Protein AF-A0A1Q7ZVT7-F1 (afdb_monomer)

p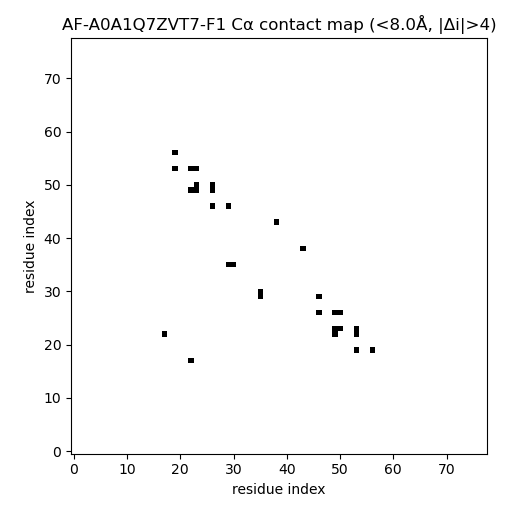LDDT: mean 74.03, std 17.0, range [38.72, 96.75]

Structure (mmCIF, N/CA/C/O backbone):
data_AF-A0A1Q7ZVT7-F1
#
_entry.id   AF-A0A1Q7ZVT7-F1
#
loop_
_atom_site.group_PDB
_atom_site.id
_atom_site.type_symbol
_atom_site.label_atom_id
_atom_site.label_alt_id
_atom_site.label_comp_id
_atom_site.label_asym_id
_atom_site.label_entity_id
_atom_site.label_seq_id
_atom_site.pdbx_PDB_ins_code
_atom_site.Cartn_x
_atom_site.Cartn_y
_atom_site.Cartn_z
_atom_site.occupancy
_atom_site.B_iso_or_equiv
_atom_site.auth_seq_id
_atom_site.auth_comp_id
_atom_site.auth_asym_id
_atom_site.auth_atom_id
_atom_site.pdbx_PDB_model_num
ATOM 1 N N . MET A 1 1 ? 35.086 -16.622 15.901 1.00 47.16 1 MET A N 1
ATOM 2 C CA . MET A 1 1 ? 33.936 -15.687 15.954 1.00 47.16 1 MET A CA 1
ATOM 3 C C . MET A 1 1 ? 34.160 -14.574 14.937 1.00 47.16 1 MET A C 1
ATOM 5 O O . MET A 1 1 ? 35.323 -14.202 14.811 1.00 47.16 1 MET A O 1
ATOM 9 N N . PRO A 1 2 ? 33.128 -14.014 14.272 1.00 49.22 2 PRO A N 1
ATOM 10 C CA . PRO A 1 2 ? 31.694 -14.368 14.279 1.00 49.22 2 PRO A CA 1
ATOM 11 C C . PRO A 1 2 ? 31.223 -14.891 12.891 1.00 49.22 2 PRO A C 1
ATOM 13 O O . PRO A 1 2 ? 31.710 -14.453 11.859 1.00 49.22 2 PRO A O 1
ATOM 16 N N . ALA A 1 3 ? 30.463 -15.987 12.791 1.00 55.88 3 ALA A N 1
ATOM 17 C CA . ALA A 1 3 ? 29.005 -16.073 12.968 1.00 55.88 3 ALA A CA 1
ATOM 18 C C . ALA A 1 3 ? 28.244 -15.054 12.105 1.00 55.88 3 ALA A C 1
ATOM 20 O O . ALA A 1 3 ? 28.048 -13.959 12.613 1.00 55.88 3 ALA A O 1
ATOM 21 N N . ASN A 1 4 ? 27.838 -15.364 10.852 1.00 56.91 4 ASN A N 1
ATOM 22 C CA . ASN A 1 4 ? 26.706 -14.638 10.227 1.00 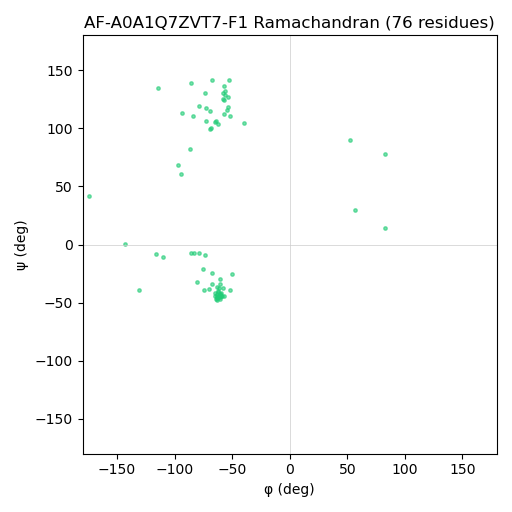56.91 4 ASN A CA 1
ATOM 23 C C . ASN A 1 4 ? 26.177 -15.091 8.840 1.00 56.91 4 ASN A C 1
ATOM 25 O O . ASN A 1 4 ? 25.896 -14.240 7.994 1.00 56.91 4 ASN A O 1
ATOM 29 N N . ILE A 1 5 ? 26.034 -16.381 8.528 1.00 53.28 5 ILE A N 1
ATOM 30 C CA . ILE A 1 5 ? 25.339 -16.742 7.267 1.00 53.28 5 ILE A CA 1
ATOM 31 C C . ILE A 1 5 ? 24.268 -17.806 7.489 1.00 53.28 5 ILE A C 1
ATOM 33 O O . ILE A 1 5 ? 23.172 -17.683 6.953 1.00 53.28 5 ILE A O 1
ATOM 37 N N . GLU A 1 6 ? 24.519 -18.790 8.346 1.00 48.00 6 GLU A N 1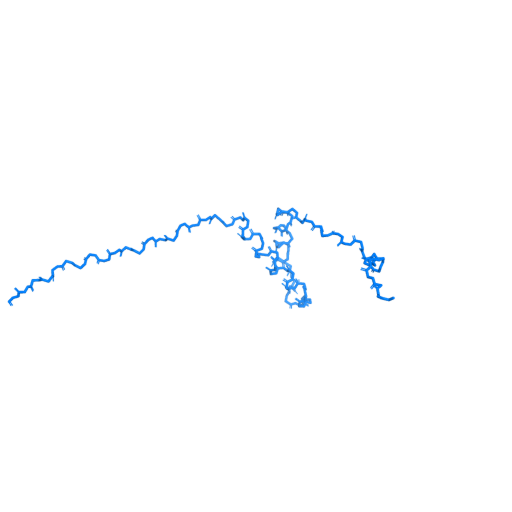
ATOM 38 C CA . GLU A 1 6 ? 23.574 -19.897 8.542 1.00 48.00 6 GLU A CA 1
ATOM 39 C C . GLU A 1 6 ? 22.336 -19.514 9.376 1.00 48.00 6 GLU A C 1
ATOM 41 O O . GLU A 1 6 ? 21.274 -20.099 9.204 1.00 48.00 6 GLU A O 1
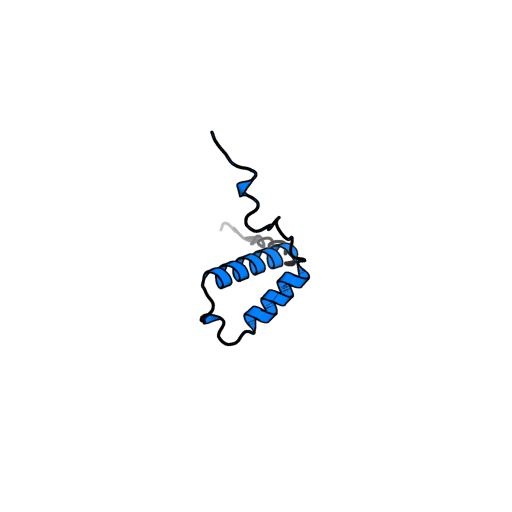ATOM 46 N N . GLU A 1 7 ? 22.404 -18.448 10.179 1.00 47.16 7 GLU A N 1
ATOM 47 C CA . GLU A 1 7 ? 21.256 -17.921 10.943 1.00 47.16 7 GLU A CA 1
ATOM 48 C C . GLU A 1 7 ? 20.287 -17.080 10.088 1.00 47.16 7 GLU A C 1
ATOM 50 O O . GLU A 1 7 ? 19.199 -16.712 10.529 1.00 47.16 7 GLU A O 1
ATOM 55 N N . LYS A 1 8 ? 20.651 -16.786 8.831 1.00 46.16 8 LYS A N 1
ATOM 56 C CA . LYS A 1 8 ? 19.799 -16.035 7.892 1.00 46.16 8 LYS A CA 1
ATOM 57 C C . LYS A 1 8 ? 18.628 -16.869 7.355 1.00 46.16 8 LYS A C 1
ATOM 59 O O . LYS A 1 8 ? 17.711 -16.323 6.743 1.00 46.16 8 LYS A O 1
ATOM 64 N N . ILE A 1 9 ? 18.627 -18.172 7.637 1.00 44.53 9 ILE A N 1
ATOM 65 C CA . ILE A 1 9 ? 17.559 -19.125 7.329 1.00 44.53 9 ILE A CA 1
ATOM 66 C C . ILE A 1 9 ? 16.629 -19.257 8.547 1.00 44.53 9 ILE A C 1
ATOM 68 O O . ILE A 1 9 ? 16.506 -20.327 9.126 1.00 44.53 9 ILE A O 1
ATOM 72 N N . VAL A 1 10 ? 15.980 -18.178 8.991 1.00 46.28 10 VAL A N 1
ATOM 73 C CA . VAL A 1 10 ? 14.891 -18.310 9.987 1.00 46.28 10 VAL A CA 1
ATOM 74 C C . VAL A 1 10 ? 13.514 -18.004 9.391 1.00 46.28 10 VAL A C 1
ATOM 76 O O . VAL A 1 10 ? 12.515 -18.387 9.984 1.00 46.28 10 VAL A O 1
ATOM 79 N N . LEU A 1 11 ? 13.410 -17.451 8.171 1.00 45.03 11 LEU A N 1
ATOM 80 C CA . LEU A 1 11 ? 12.106 -17.283 7.495 1.00 45.03 11 LEU A CA 1
ATOM 81 C C . LEU A 1 11 ? 12.089 -17.487 5.966 1.00 45.03 11 LEU A C 1
ATOM 83 O O . LEU A 1 11 ? 11.022 -17.358 5.379 1.00 45.03 11 LEU A O 1
ATOM 87 N N . GLY A 1 12 ? 13.208 -17.812 5.302 1.00 38.72 12 GLY A N 1
ATOM 88 C CA . GLY A 1 12 ? 13.196 -18.164 3.868 1.00 38.72 12 GLY A CA 1
ATOM 89 C C . GLY A 1 12 ? 12.590 -17.098 2.940 1.00 38.72 12 GLY A C 1
ATOM 90 O O . GLY A 1 12 ? 12.010 -17.433 1.913 1.00 38.72 12 GLY A O 1
ATOM 91 N N . LEU A 1 13 ? 12.680 -15.818 3.305 1.00 46.56 13 LEU A N 1
ATOM 92 C CA . LEU A 1 13 ? 12.200 -14.705 2.489 1.00 46.56 13 LEU A CA 1
ATOM 93 C C . LEU A 1 13 ? 13.371 -14.109 1.706 1.00 46.56 13 LEU A C 1
ATOM 95 O O . LEU A 1 13 ? 13.788 -12.977 1.951 1.00 46.56 13 LEU A O 1
ATOM 99 N N . ASP A 1 14 ? 13.900 -14.874 0.752 1.00 49.16 14 ASP A N 1
ATOM 100 C CA . ASP A 1 14 ? 14.558 -14.247 -0.390 1.00 49.16 14 ASP A CA 1
ATOM 101 C C . ASP A 1 14 ? 13.520 -13.324 -1.040 1.00 49.16 14 ASP A C 1
ATOM 103 O O . ASP A 1 14 ? 12.394 -13.740 -1.307 1.00 49.16 14 ASP A O 1
ATOM 107 N N . TYR A 1 15 ? 13.859 -12.041 -1.181 1.00 52.19 15 TYR A N 1
ATOM 108 C CA . TYR A 1 15 ? 12.965 -10.967 -1.617 1.00 52.19 15 TYR A CA 1
ATOM 109 C C . TYR A 1 15 ? 12.014 -11.413 -2.740 1.00 52.19 15 TYR A C 1
ATOM 111 O O . TYR A 1 15 ? 12.411 -11.518 -3.900 1.00 52.19 15 TYR A O 1
ATOM 119 N N . ILE A 1 16 ? 10.738 -11.641 -2.413 1.00 57.50 16 ILE A N 1
ATOM 120 C CA . ILE A 1 16 ? 9.728 -11.949 -3.425 1.00 57.50 16 ILE A CA 1
ATOM 121 C C . ILE A 1 16 ? 9.448 -10.653 -4.184 1.00 57.50 16 ILE A C 1
ATOM 123 O O . ILE A 1 16 ? 8.812 -9.728 -3.673 1.00 57.50 16 ILE A O 1
ATOM 127 N N . GLY A 1 17 ? 9.947 -10.568 -5.416 1.00 61.12 17 GLY A N 1
ATOM 128 C CA . GLY A 1 17 ? 9.581 -9.501 -6.336 1.00 61.12 17 GLY A CA 1
ATOM 129 C C . GLY A 1 17 ? 8.094 -9.599 -6.663 1.00 61.12 17 GLY A C 1
ATOM 130 O O . GLY A 1 17 ? 7.680 -10.488 -7.400 1.00 61.12 17 GLY A O 1
ATOM 131 N N . LEU A 1 18 ? 7.279 -8.697 -6.119 1.00 69.94 18 LEU A N 1
ATOM 132 C CA . LEU A 1 18 ? 5.854 -8.661 -6.438 1.00 69.94 18 LEU A CA 1
ATOM 133 C C . LEU A 1 18 ? 5.643 -8.105 -7.850 1.00 69.94 18 LEU A C 1
ATOM 135 O O . LEU A 1 18 ? 6.154 -7.032 -8.199 1.00 69.94 18 LEU A O 1
ATOM 139 N N . ALA A 1 19 ? 4.854 -8.824 -8.652 1.00 80.19 19 ALA A N 1
ATOM 140 C CA . ALA A 1 19 ? 4.417 -8.350 -9.957 1.00 80.19 19 ALA A CA 1
ATOM 141 C C . ALA A 1 19 ? 3.670 -7.011 -9.785 1.00 80.19 19 ALA A C 1
ATOM 143 O O . ALA A 1 19 ? 2.769 -6.927 -8.949 1.00 80.19 19 ALA A O 1
ATOM 144 N N . PRO A 1 20 ? 3.990 -5.9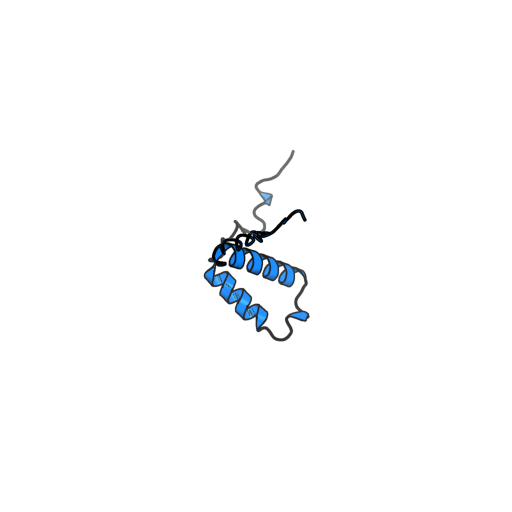53 -10.552 1.00 77.06 20 PRO A N 1
ATOM 145 C CA . PRO A 1 20 ? 3.402 -4.636 -10.310 1.00 77.06 20 PRO A CA 1
ATOM 146 C C . PRO A 1 20 ? 1.866 -4.600 -10.440 1.00 77.06 20 PRO A C 1
ATOM 148 O O . PRO A 1 20 ? 1.221 -3.824 -9.739 1.00 77.06 20 PRO A O 1
ATOM 151 N N . GLY A 1 21 ? 1.282 -5.462 -11.284 1.00 82.06 21 GLY A N 1
ATOM 152 C CA . GLY A 1 21 ? -0.172 -5.644 -11.385 1.00 82.06 21 GLY A CA 1
ATOM 153 C C . GLY A 1 21 ? -0.789 -6.207 -10.103 1.00 82.06 21 GLY A C 1
ATOM 154 O O . GLY A 1 21 ? -1.749 -5.644 -9.593 1.00 82.06 21 GLY A O 1
ATOM 155 N N . PHE A 1 22 ? -0.160 -7.224 -9.510 1.00 85.50 22 PHE A N 1
ATOM 156 C CA . PHE A 1 22 ? -0.584 -7.784 -8.225 1.00 85.50 22 PHE A CA 1
ATOM 157 C C . PHE A 1 22 ? -0.539 -6.737 -7.102 1.00 85.50 22 PHE A C 1
ATOM 159 O O . PHE A 1 22 ? -1.472 -6.620 -6.315 1.00 85.50 22 PHE A O 1
ATOM 166 N N . VAL A 1 23 ? 0.515 -5.913 -7.053 1.00 86.81 23 VAL A N 1
ATOM 167 C CA . VAL A 1 23 ? 0.619 -4.834 -6.051 1.00 86.81 23 VAL A CA 1
ATOM 168 C C . VAL A 1 23 ? -0.523 -3.824 -6.196 1.00 86.81 23 VAL A C 1
ATOM 170 O O . VAL A 1 23 ? -1.036 -3.332 -5.193 1.00 86.81 23 VAL A O 1
ATOM 173 N N . ARG A 1 24 ? -0.940 -3.520 -7.430 1.00 86.75 24 ARG A N 1
ATOM 174 C CA . ARG A 1 24 ? -2.082 -2.637 -7.687 1.00 86.75 24 ARG A CA 1
ATOM 175 C C . ARG A 1 24 ? -3.384 -3.231 -7.151 1.00 86.75 24 ARG A C 1
ATOM 177 O O . ARG A 1 24 ? -4.095 -2.533 -6.442 1.00 86.75 24 ARG A O 1
ATOM 184 N N . GLU A 1 25 ? -3.651 -4.505 -7.423 1.00 90.50 25 GLU A N 1
ATOM 185 C CA . GLU A 1 25 ? -4.850 -5.192 -6.921 1.00 90.50 25 GLU A CA 1
ATOM 186 C C . GLU A 1 25 ? -4.901 -5.207 -5.387 1.00 90.50 25 GLU A C 1
ATOM 188 O O . GLU A 1 25 ? -5.940 -4.918 -4.797 1.00 90.50 25 GLU A O 1
ATOM 193 N N . VAL A 1 26 ? -3.764 -5.457 -4.726 1.00 91.94 26 VAL A N 1
ATOM 194 C CA . VAL A 1 26 ? -3.666 -5.399 -3.257 1.00 91.94 26 VAL A CA 1
ATOM 195 C C . VAL A 1 26 ? -3.997 -4.001 -2.725 1.00 91.94 26 VAL A C 1
ATOM 197 O O . VAL A 1 26 ? -4.710 -3.880 -1.730 1.00 91.94 26 VAL A O 1
ATOM 200 N N . LEU A 1 27 ? -3.504 -2.944 -3.379 1.00 92.44 27 LEU A N 1
ATOM 201 C CA . LEU A 1 27 ? -3.823 -1.565 -3.000 1.00 92.44 27 LEU A CA 1
ATOM 202 C C . LEU A 1 27 ? -5.305 -1.241 -3.199 1.00 92.44 27 LEU A C 1
ATOM 204 O O . LEU A 1 27 ? -5.895 -0.606 -2.330 1.00 92.44 27 LEU A O 1
ATOM 208 N N . ASP A 1 28 ? -5.901 -1.687 -4.305 1.00 93.81 28 ASP A N 1
ATOM 209 C CA . ASP A 1 28 ? -7.318 -1.458 -4.597 1.00 93.81 28 ASP A CA 1
ATOM 210 C C . ASP A 1 28 ? -8.209 -2.136 -3.538 1.00 93.81 28 ASP A C 1
ATOM 212 O O . ASP A 1 28 ? -9.139 -1.516 -3.015 1.00 93.81 28 ASP A O 1
ATOM 216 N N . VAL A 1 29 ? -7.869 -3.369 -3.138 1.00 95.12 29 VAL A N 1
ATOM 217 C CA . VAL A 1 29 ? -8.538 -4.076 -2.031 1.00 95.12 29 VAL A CA 1
ATOM 218 C C . VAL A 1 29 ? -8.346 -3.338 -0.706 1.00 95.12 29 VAL A C 1
ATOM 220 O O . VAL A 1 29 ? -9.310 -3.142 0.032 1.00 95.12 29 VAL A O 1
ATOM 223 N N . TYR A 1 30 ? -7.121 -2.905 -0.399 1.00 94.25 30 TYR A N 1
ATOM 224 C CA . TYR A 1 30 ? -6.826 -2.191 0.843 1.00 94.25 30 TYR A CA 1
ATOM 225 C C . TYR A 1 30 ? -7.588 -0.861 0.954 1.00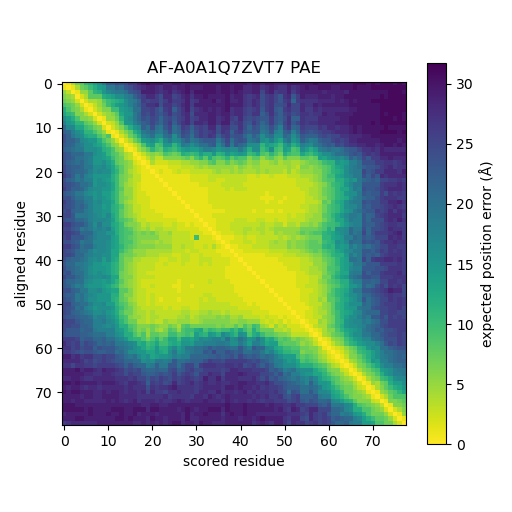 94.25 30 TYR A C 1
ATOM 227 O O . TYR A 1 30 ? -8.085 -0.520 2.027 1.00 94.25 30 TYR A O 1
ATOM 235 N N . GLU A 1 31 ? -7.715 -0.108 -0.141 1.00 92.62 31 GLU A N 1
ATOM 236 C CA . GLU A 1 31 ? -8.433 1.171 -0.145 1.00 92.62 31 GLU A CA 1
ATOM 237 C C . GLU A 1 31 ? -9.942 1.006 0.072 1.00 92.62 31 GLU A C 1
ATOM 239 O O . GLU A 1 31 ? -10.552 1.861 0.725 1.00 92.62 31 GLU A O 1
ATOM 244 N N . ALA A 1 32 ? -10.518 -0.089 -0.435 1.00 95.69 32 ALA A N 1
ATOM 245 C CA . ALA A 1 32 ? -11.927 -0.441 -0.271 1.00 95.69 32 ALA A CA 1
ATOM 246 C C . ALA A 1 32 ? -12.238 -1.148 1.063 1.00 95.69 32 ALA A C 1
ATOM 248 O O . ALA A 1 32 ? -13.408 -1.373 1.375 1.00 95.69 32 ALA A O 1
ATOM 249 N N . TRP A 1 33 ? -11.221 -1.509 1.851 1.00 95.06 33 TRP A N 1
ATOM 250 C CA . TRP A 1 33 ? -11.415 -2.252 3.092 1.00 95.06 33 TRP A CA 1
ATOM 251 C C . TRP A 1 33 ? -12.093 -1.380 4.161 1.00 95.06 33 TRP A C 1
ATOM 253 O O . TRP A 1 33 ? -11.531 -0.410 4.677 1.00 95.06 33 TRP A O 1
ATOM 263 N N . GLU A 1 34 ? -13.310 -1.769 4.544 1.00 94.94 34 GLU A N 1
ATOM 264 C CA . GLU A 1 34 ? -14.015 -1.205 5.692 1.00 94.94 34 GLU A CA 1
ATOM 265 C C . GLU A 1 34 ? -13.209 -1.364 6.992 1.00 94.94 34 GLU A C 1
ATOM 267 O O . GLU A 1 34 ? -12.786 -2.453 7.375 1.00 94.94 34 GLU A O 1
ATOM 272 N N . GLY A 1 35 ? -12.978 -0.251 7.688 1.00 91.44 35 GLY A N 1
ATOM 273 C CA . GLY A 1 35 ? -12.166 -0.253 8.902 1.00 91.44 35 GLY A CA 1
ATOM 274 C C . GLY A 1 35 ? -10.657 -0.180 8.658 1.00 91.44 35 GLY A C 1
ATOM 275 O O . GLY A 1 35 ? -9.907 -0.369 9.618 1.00 91.44 35 GLY A O 1
ATOM 276 N N . LYS A 1 36 ? -10.186 0.169 7.444 1.00 91.56 36 LYS A N 1
ATOM 277 C CA . LYS A 1 36 ? -8.745 0.355 7.146 1.00 91.56 36 LYS A CA 1
ATOM 278 C C . LYS A 1 36 ? -8.002 1.264 8.135 1.00 91.56 36 LYS A C 1
ATOM 280 O O . LYS A 1 36 ? -6.798 1.134 8.351 1.00 91.56 36 LYS A O 1
ATOM 285 N N . GLU A 1 37 ? -8.721 2.173 8.789 1.00 90.38 37 GLU A N 1
ATOM 286 C CA . GLU A 1 37 ? -8.151 3.066 9.797 1.00 90.38 37 GLU A CA 1
ATOM 287 C C . GLU A 1 37 ? -7.700 2.351 11.073 1.00 90.38 37 GLU A C 1
ATOM 289 O O . GLU A 1 37 ? -6.782 2.825 11.744 1.00 90.38 37 GLU A O 1
ATOM 294 N N . SER A 1 38 ? -8.276 1.188 11.373 1.00 94.88 38 SER A N 1
ATOM 295 C CA . SER A 1 38 ? -7.915 0.356 12.528 1.00 94.88 38 SER A CA 1
ATOM 296 C C . SER A 1 38 ? -6.742 -0.592 12.264 1.00 94.88 38 SER A C 1
ATOM 298 O O . SER A 1 38 ? -6.244 -1.240 13.184 1.00 94.88 38 SER A O 1
ATOM 300 N N . VAL A 1 39 ? -6.274 -0.672 11.017 1.00 93.31 39 VAL A N 1
ATOM 301 C CA . VAL A 1 39 ? -5.215 -1.599 10.617 1.00 93.31 39 VAL A CA 1
ATOM 302 C C . VAL A 1 39 ? -3.888 -1.198 11.287 1.00 93.31 39 VAL A C 1
ATOM 304 O O . VAL A 1 39 ? -3.594 -0.001 11.392 1.00 93.31 39 VAL A O 1
ATOM 307 N N . PRO A 1 40 ? -3.048 -2.158 11.728 1.00 96.75 40 PRO A N 1
ATOM 308 C CA . PRO A 1 40 ? -1.767 -1.852 12.356 1.00 96.75 40 PRO A CA 1
ATOM 309 C C . PRO A 1 40 ? -0.891 -0.924 11.510 1.00 96.75 40 PRO A C 1
ATOM 311 O O . PRO A 1 40 ? -0.788 -1.081 10.293 1.00 96.75 40 PRO A O 1
ATOM 314 N N . MET A 1 41 ? -0.184 -0.001 12.170 1.00 94.94 41 MET A N 1
ATOM 315 C CA . MET A 1 41 ? 0.648 1.011 11.503 1.00 94.94 41 MET A CA 1
ATOM 316 C C . MET A 1 41 ? 1.631 0.405 10.490 1.00 94.94 41 MET A C 1
ATOM 318 O O . MET A 1 41 ? 1.788 0.927 9.392 1.00 94.94 41 MET A O 1
ATOM 322 N N . LYS A 1 42 ? 2.231 -0.746 10.813 1.00 91.69 42 LYS A N 1
ATOM 323 C CA . LYS A 1 42 ? 3.172 -1.450 9.926 1.00 91.69 42 LYS A CA 1
ATOM 324 C C . LYS A 1 42 ? 2.554 -1.869 8.589 1.00 91.69 42 LYS A C 1
ATOM 326 O O . LYS A 1 42 ? 3.229 -1.840 7.566 1.00 91.69 42 LYS A O 1
ATOM 331 N N . VAL A 1 43 ? 1.271 -2.219 8.577 1.00 92.12 43 VAL A N 1
ATOM 332 C CA . VAL A 1 43 ? 0.556 -2.545 7.338 1.00 92.12 43 VAL A CA 1
ATOM 333 C C . VAL A 1 43 ? 0.257 -1.268 6.555 1.00 92.12 43 VAL A C 1
ATOM 335 O O . VAL A 1 43 ? 0.443 -1.252 5.342 1.00 92.12 43 VAL A O 1
ATOM 338 N N . LYS A 1 44 ? -0.111 -0.170 7.231 1.00 93.00 44 LYS A N 1
ATOM 339 C CA . LYS A 1 44 ? -0.287 1.141 6.578 1.00 93.00 44 LYS A CA 1
ATOM 340 C C . LYS A 1 44 ? 1.002 1.600 5.883 1.00 93.00 44 LYS A C 1
ATOM 342 O O . LYS A 1 44 ? 0.965 2.037 4.735 1.00 93.00 44 LYS A O 1
ATOM 347 N N . GLU A 1 45 ? 2.144 1.448 6.555 1.00 92.12 45 GLU A N 1
ATOM 348 C CA . GLU A 1 45 ? 3.475 1.730 5.997 1.00 92.12 45 GLU A CA 1
ATOM 349 C C . GLU A 1 45 ? 3.772 0.864 4.763 1.00 92.12 45 GLU A C 1
ATOM 351 O O . GLU A 1 45 ? 4.232 1.380 3.743 1.00 92.12 45 GLU A O 1
ATOM 356 N N . LEU A 1 46 ? 3.460 -0.435 4.819 1.00 91.25 46 LEU A N 1
ATOM 357 C CA . LEU A 1 46 ? 3.633 -1.340 3.680 1.00 91.25 46 LEU A CA 1
ATOM 358 C C . LEU A 1 46 ? 2.796 -0.901 2.468 1.00 91.25 46 LEU A C 1
ATOM 360 O O . LEU A 1 46 ? 3.312 -0.839 1.352 1.00 91.25 46 LEU A O 1
ATOM 364 N N . MET A 1 47 ? 1.529 -0.539 2.684 1.00 92.94 47 MET A N 1
ATOM 365 C CA . MET A 1 47 ? 0.649 -0.049 1.615 1.00 92.94 47 MET A CA 1
ATOM 366 C C . MET A 1 47 ? 1.160 1.266 1.014 1.00 92.94 47 MET A C 1
ATOM 368 O O . MET A 1 47 ? 1.100 1.467 -0.200 1.00 92.94 47 MET A O 1
ATOM 372 N N . LEU A 1 48 ? 1.742 2.151 1.827 1.00 90.69 48 LEU A N 1
ATOM 373 C CA . LEU A 1 48 ? 2.376 3.369 1.324 1.00 90.69 48 LEU A CA 1
ATOM 374 C C . LEU A 1 48 ? 3.569 3.056 0.406 1.00 90.69 48 LEU A C 1
ATOM 376 O O . LEU A 1 48 ? 3.682 3.647 -0.671 1.00 90.69 48 LEU A O 1
ATOM 380 N N . ILE A 1 49 ? 4.430 2.113 0.798 1.00 89.00 49 ILE A N 1
ATOM 381 C CA . ILE A 1 49 ? 5.573 1.675 -0.019 1.00 89.00 49 ILE A CA 1
ATOM 382 C C . ILE A 1 49 ? 5.081 1.108 -1.354 1.00 89.00 49 ILE A C 1
ATOM 384 O O . ILE A 1 49 ? 5.558 1.510 -2.416 1.00 89.00 49 ILE A O 1
ATOM 388 N N . PHE A 1 50 ? 4.071 0.238 -1.315 1.00 89.56 50 PHE A N 1
ATOM 389 C CA . PHE A 1 50 ? 3.452 -0.323 -2.516 1.00 89.56 50 PHE A CA 1
ATOM 390 C C . PHE A 1 50 ? 2.912 0.766 -3.444 1.00 89.56 50 PHE A C 1
ATOM 392 O O . PHE A 1 50 ? 3.174 0.741 -4.649 1.00 89.56 50 PHE A O 1
ATOM 399 N N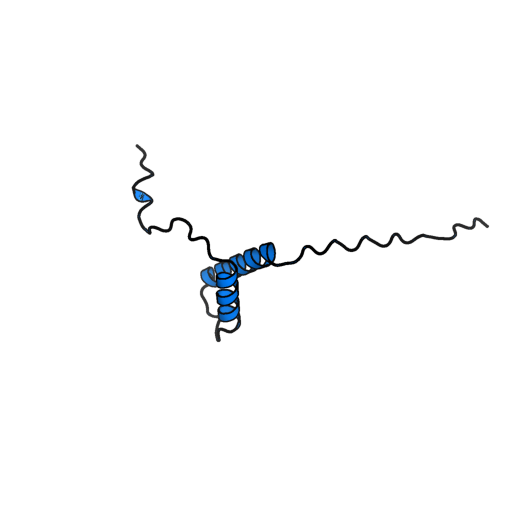 . ARG A 1 51 ? 2.236 1.778 -2.891 1.00 86.75 51 ARG A N 1
ATOM 400 C CA . ARG A 1 51 ? 1.713 2.911 -3.664 1.00 86.75 51 ARG A CA 1
ATOM 401 C C . ARG A 1 51 ? 2.819 3.713 -4.346 1.00 86.75 51 ARG A C 1
ATOM 403 O O . ARG A 1 51 ? 2.644 4.123 -5.495 1.00 86.75 51 ARG A O 1
ATOM 410 N N . ILE A 1 52 ? 3.943 3.940 -3.665 1.00 84.44 52 ILE A N 1
ATOM 411 C CA . ILE A 1 52 ? 5.110 4.629 -4.236 1.00 84.44 52 ILE A CA 1
ATOM 412 C C . ILE A 1 52 ? 5.685 3.817 -5.397 1.00 84.44 52 ILE A C 1
ATOM 414 O O . ILE A 1 52 ? 5.913 4.376 -6.471 1.00 84.44 52 ILE A O 1
ATOM 418 N N . GLU A 1 53 ? 5.878 2.512 -5.216 1.00 81.94 53 GLU A N 1
ATOM 419 C CA . GLU A 1 53 ? 6.499 1.669 -6.240 1.00 81.94 53 GLU A CA 1
ATOM 420 C C . GLU A 1 53 ? 5.609 1.457 -7.469 1.00 81.94 53 GLU A C 1
ATOM 422 O O . GLU A 1 53 ? 6.090 1.523 -8.604 1.00 81.94 53 GLU A O 1
ATOM 427 N N . VAL A 1 54 ? 4.294 1.306 -7.280 1.00 80.25 54 VAL A N 1
ATOM 428 C CA . VAL A 1 54 ? 3.333 1.281 -8.396 1.00 80.25 54 VAL A CA 1
ATOM 429 C C . VAL A 1 54 ? 3.334 2.623 -9.130 1.00 80.25 54 VAL A C 1
ATOM 431 O O . VAL A 1 54 ? 3.419 2.646 -10.358 1.00 80.25 54 VAL A O 1
ATOM 434 N N . ARG A 1 55 ? 3.317 3.757 -8.413 1.00 79.94 55 ARG A N 1
ATOM 435 C CA . ARG A 1 55 ? 3.372 5.086 -9.048 1.00 79.94 55 ARG A CA 1
ATOM 436 C C . ARG A 1 55 ? 4.657 5.301 -9.835 1.00 79.94 55 ARG A C 1
ATOM 438 O O . ARG A 1 55 ? 4.567 5.771 -10.963 1.00 79.94 55 ARG A O 1
ATOM 445 N N . LYS A 1 56 ? 5.826 4.952 -9.297 1.00 75.75 56 LYS A N 1
ATOM 446 C CA . LYS A 1 56 ? 7.099 5.084 -10.028 1.00 75.75 56 LYS A CA 1
ATOM 447 C C . LYS A 1 56 ? 7.098 4.295 -11.339 1.00 75.75 56 LYS A C 1
ATOM 449 O O . LYS A 1 56 ? 7.652 4.767 -12.323 1.00 75.75 56 LYS A O 1
ATOM 454 N N . ARG A 1 57 ? 6.480 3.109 -11.352 1.00 70.50 57 ARG A N 1
ATOM 455 C CA . ARG A 1 57 ? 6.441 2.229 -12.530 1.00 70.50 57 ARG A CA 1
ATOM 456 C C . ARG A 1 57 ? 5.382 2.618 -13.561 1.00 70.50 57 ARG A C 1
ATOM 458 O O . ARG A 1 57 ? 5.610 2.400 -14.744 1.00 70.50 57 ARG A O 1
ATOM 465 N N . TYR A 1 58 ? 4.245 3.166 -13.127 1.00 65.19 58 TYR A N 1
ATOM 466 C CA . TYR A 1 58 ? 3.085 3.393 -13.999 1.00 65.19 58 TYR A CA 1
ATOM 467 C C . TYR A 1 58 ? 2.685 4.855 -14.198 1.00 65.19 58 TYR A C 1
ATOM 469 O O . TYR A 1 58 ? 1.818 5.118 -15.027 1.00 65.19 58 TYR A O 1
ATOM 477 N N . THR A 1 59 ? 3.270 5.812 -13.472 1.00 66.81 59 THR A N 1
ATOM 478 C CA . THR A 1 59 ? 3.011 7.232 -13.752 1.00 66.81 59 THR A CA 1
ATOM 479 C C . THR A 1 59 ? 3.731 7.584 -15.049 1.00 66.81 59 THR A C 1
ATOM 481 O O . THR A 1 59 ? 4.961 7.490 -15.087 1.00 66.81 59 THR A O 1
ATOM 484 N N . PRO A 1 60 ? 3.010 7.977 -16.115 1.00 61.97 60 PRO A N 1
ATOM 485 C CA . PRO A 1 60 ? 3.653 8.443 -17.330 1.00 61.97 60 PRO A CA 1
ATOM 486 C C . PRO A 1 60 ? 4.556 9.618 -16.971 1.00 61.97 60 PRO A C 1
ATOM 488 O O . PRO A 1 60 ? 4.150 10.495 -16.205 1.00 61.97 60 PRO A O 1
ATOM 491 N N . TYR A 1 61 ? 5.772 9.650 -17.512 1.00 65.56 61 TYR A N 1
ATOM 492 C CA . TYR A 1 61 ? 6.584 10.855 -17.432 1.00 65.56 61 TYR A CA 1
ATOM 493 C C . TYR A 1 61 ? 5.787 12.004 -18.058 1.00 65.56 61 TYR A C 1
ATOM 495 O O . TYR A 1 61 ? 5.520 11.996 -19.259 1.00 65.56 61 TYR A O 1
ATOM 503 N N . VAL A 1 62 ? 5.381 12.971 -17.235 1.00 64.81 62 VAL A N 1
ATOM 504 C CA . VAL A 1 62 ? 4.808 14.228 -17.706 1.00 64.81 62 VAL A CA 1
ATOM 505 C C . VAL A 1 62 ? 5.972 15.210 -17.784 1.00 64.81 62 VAL A C 1
ATOM 507 O O . VAL A 1 62 ? 6.544 15.538 -16.739 1.00 64.81 62 VAL A O 1
ATOM 510 N N . PRO A 1 63 ? 6.374 15.658 -18.986 1.00 68.25 63 PRO A N 1
ATOM 511 C CA . PRO A 1 63 ? 7.372 16.704 -19.103 1.00 68.25 63 PRO A CA 1
ATOM 512 C C . PRO A 1 63 ? 6.883 17.922 -18.313 1.00 68.25 63 PRO A C 1
ATOM 514 O O . PRO A 1 63 ? 5.721 18.305 -18.478 1.00 68.25 63 PRO A O 1
ATOM 517 N N . PRO A 1 64 ? 7.720 18.536 -17.461 1.00 70.25 64 PRO A N 1
ATOM 518 C CA . PRO A 1 64 ? 7.331 19.769 -16.797 1.00 70.25 64 PRO A CA 1
ATOM 519 C C . PRO A 1 64 ? 6.946 20.792 -17.870 1.00 70.25 64 PRO A C 1
ATOM 521 O O . PRO A 1 64 ? 7.697 20.994 -18.831 1.00 70.25 64 PRO A O 1
ATOM 524 N N . GLU A 1 65 ? 5.769 21.413 -17.734 1.00 72.94 65 GLU A N 1
ATOM 525 C CA . GLU A 1 65 ? 5.374 22.508 -18.617 1.00 72.94 65 GLU A CA 1
ATOM 526 C C . GLU A 1 65 ? 6.481 23.562 -18.565 1.00 72.94 65 GLU A C 1
ATOM 528 O O . GLU A 1 65 ? 6.773 24.125 -17.507 1.00 72.94 65 GLU A O 1
ATOM 533 N N . LYS A 1 66 ? 7.156 23.790 -19.700 1.00 74.75 66 LYS A N 1
ATOM 534 C CA . LYS A 1 66 ? 8.185 24.827 -19.789 1.00 74.75 66 LYS A CA 1
ATOM 535 C C . LYS A 1 66 ? 7.547 26.136 -19.317 1.00 74.75 66 LYS A C 1
ATOM 537 O O . LYS A 1 66 ? 6.498 26.496 -19.863 1.00 74.75 66 LYS A O 1
ATOM 542 N N . PRO A 1 67 ? 8.146 26.855 -18.349 1.00 71.50 67 PRO A N 1
ATOM 543 C CA . PRO A 1 67 ? 7.639 28.156 -17.954 1.00 71.50 67 PRO A CA 1
ATOM 544 C C . PRO A 1 67 ? 7.526 29.003 -19.219 1.00 71.50 67 PRO A C 1
ATOM 546 O O . PRO A 1 67 ? 8.519 29.206 -19.919 1.00 71.50 67 PRO A O 1
ATOM 549 N N . LYS A 1 68 ? 6.311 29.441 -19.565 1.00 68.00 68 LYS A N 1
ATOM 550 C CA . LYS A 1 68 ? 6.118 30.363 -20.685 1.00 68.00 68 LYS A CA 1
ATOM 551 C C . LYS A 1 68 ? 6.873 31.636 -20.320 1.00 68.00 68 LYS A C 1
ATOM 553 O O . LYS A 1 68 ? 6.416 32.386 -19.458 1.00 68.00 68 LYS A O 1
ATOM 558 N N . THR A 1 69 ? 8.039 31.852 -20.926 1.00 69.88 69 THR A N 1
ATOM 559 C CA . THR A 1 69 ? 8.801 33.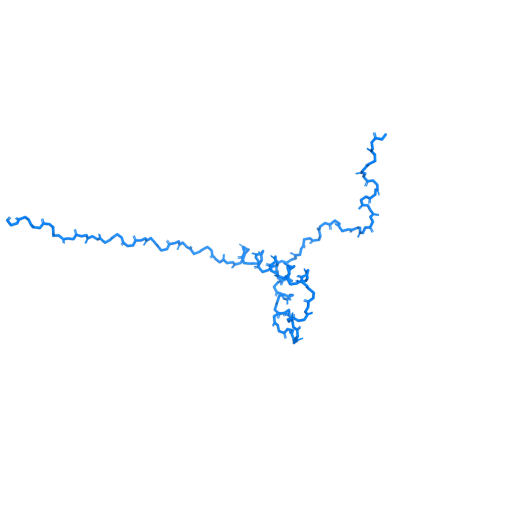093 -20.784 1.00 69.88 69 THR A CA 1
ATOM 560 C C . THR A 1 69 ? 7.857 34.246 -21.096 1.00 69.88 69 THR A C 1
ATOM 562 O O . THR A 1 69 ? 7.407 34.388 -22.234 1.00 69.88 69 THR A O 1
ATOM 565 N N . LYS A 1 70 ? 7.499 35.045 -20.084 1.00 66.69 70 LYS A N 1
ATOM 566 C CA . LYS A 1 70 ? 6.750 36.282 -20.303 1.00 66.69 70 LYS A CA 1
ATOM 567 C C . LYS A 1 70 ? 7.669 37.200 -21.101 1.00 66.69 70 LYS A C 1
ATOM 569 O O . LYS A 1 70 ? 8.641 37.717 -20.561 1.00 66.69 70 LYS A O 1
ATOM 574 N N . ILE A 1 71 ? 7.394 37.356 -22.392 1.00 67.62 71 ILE A N 1
ATOM 575 C CA . ILE A 1 71 ? 8.047 38.376 -23.209 1.00 67.62 71 ILE A CA 1
ATOM 576 C C . ILE A 1 71 ? 7.518 39.712 -22.686 1.00 67.62 71 ILE A C 1
ATOM 578 O O . ILE A 1 71 ? 6.386 40.087 -22.984 1.00 67.62 71 ILE A O 1
ATOM 582 N N . LEU A 1 72 ? 8.304 40.392 -21.852 1.00 68.56 72 LEU A N 1
ATOM 583 C CA . LEU A 1 72 ? 8.038 41.777 -21.482 1.00 68.56 72 LEU A CA 1
ATOM 584 C C . LEU A 1 72 ? 8.294 42.616 -22.736 1.00 68.56 72 LEU A C 1
ATOM 586 O O . LEU A 1 72 ? 9.442 42.847 -23.112 1.00 68.56 72 LEU A O 1
ATOM 590 N N . ARG A 1 73 ? 7.222 42.980 -23.442 1.00 66.44 73 ARG A N 1
ATOM 591 C CA . ARG A 1 73 ? 7.289 43.991 -24.495 1.00 66.44 73 ARG A CA 1
ATOM 592 C C . ARG A 1 73 ? 7.122 45.359 -23.848 1.00 66.44 73 ARG A C 1
ATOM 594 O O . ARG A 1 73 ? 6.287 45.523 -22.966 1.00 66.44 73 ARG A O 1
ATOM 601 N N . ASP A 1 74 ? 7.931 46.284 -24.344 1.00 61.97 74 ASP A N 1
ATOM 602 C CA . ASP A 1 74 ? 7.873 47.728 -24.134 1.00 61.97 74 ASP A CA 1
ATOM 603 C C . ASP A 1 74 ? 8.519 48.261 -22.849 1.00 61.97 74 ASP A C 1
ATOM 605 O O . ASP A 1 74 ? 7.865 48.703 -21.912 1.00 61.97 74 ASP A O 1
ATOM 609 N N . ALA A 1 75 ? 9.853 48.341 -22.881 1.00 61.28 75 ALA A N 1
ATOM 610 C CA . ALA A 1 75 ? 10.551 49.491 -22.315 1.00 61.28 75 ALA A CA 1
ATOM 611 C C . ALA A 1 75 ? 10.633 50.568 -23.410 1.00 61.28 75 ALA A C 1
ATOM 613 O O . ALA A 1 75 ? 11.622 50.652 -24.139 1.00 61.28 75 ALA A O 1
ATOM 614 N N . ARG A 1 76 ? 9.558 51.345 -23.586 1.00 61.59 76 ARG A N 1
ATOM 615 C CA . ARG A 1 76 ? 9.682 52.647 -24.251 1.00 61.59 76 ARG A CA 1
ATOM 616 C C . ARG A 1 76 ? 10.231 53.614 -23.208 1.00 61.59 76 ARG A C 1
ATOM 618 O O . ARG A 1 76 ? 9.662 53.741 -22.130 1.00 61.59 76 ARG A O 1
ATOM 625 N N . LEU A 1 77 ? 11.402 54.165 -23.504 1.00 57.22 77 LEU A N 1
ATOM 626 C CA . LEU A 1 77 ? 11.974 55.290 -22.781 1.00 57.22 77 LEU A CA 1
ATOM 627 C C . LEU A 1 77 ? 11.348 56.539 -23.394 1.00 57.22 77 LEU A C 1
ATOM 629 O O . LEU A 1 77 ? 11.595 56.819 -24.569 1.00 57.22 77 LEU A O 1
ATOM 633 N N . ASP A 1 78 ? 10.500 57.200 -22.616 1.00 58.34 78 ASP A N 1
ATOM 634 C CA . ASP A 1 78 ? 10.008 58.547 -22.895 1.00 58.34 78 ASP A CA 1
ATOM 635 C C . ASP A 1 78 ? 11.091 59.579 -22.539 1.00 58.34 78 ASP A C 1
ATOM 637 O O . ASP A 1 78 ? 11.799 59.364 -21.522 1.00 58.34 78 ASP A O 1
#

Radius of gyration: 24.62 Å; Cα contacts (8 Å, |Δi|>4): 15; chains: 1; bounding box: 48×78×40 Å

Foldseek 3Di:
DDDDDPVV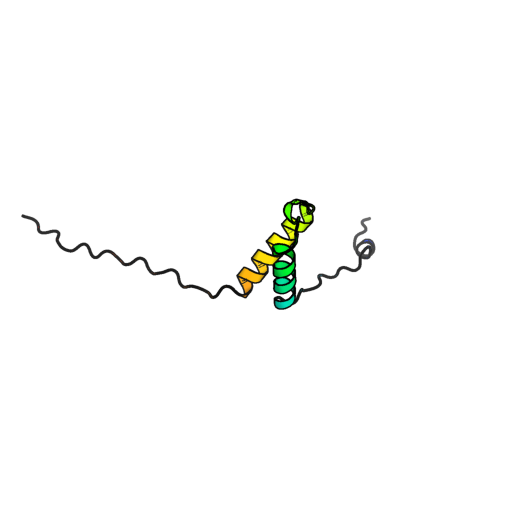PPPPCPPDDDDLVNLVVVLVCLVPDDPNVVDDPVVVVVNVVSVVVNCVVPVPDDPPDDPPPPPPPDPDDD

Secondary structure (DSSP, 8-state):
----SGGGTTS--------HHHHHHHHHHHHH-TTGGGS-HHHHHHHHHHHHHHHHHHS-------------------

Solvent-accessible surface area (backbone atoms only — not comparable to full-atom values): 5381 Å² total; per-residue (Å²): 136,82,91,86,65,80,77,71,69,78,74,78,73,70,82,78,81,74,55,64,68,58,54,48,54,53,49,54,53,52,74,69,39,85,64,55,86,76,53,58,66,72,57,56,52,49,54,50,52,49,53,52,55,45,44,71,73,66,54,75,88,73,78,75,78,73,79,78,77,78,79,84,77,77,89,76,83,129

Sequence (78 aa):
MPANIEEKIVLGLDYIGLAPGFVREVLDVYEAWEGKESVPMKVKELMLIFRIEVRKRYTPYVPPEKPKTKILRDARLD

Mean predicted aligned error: 15.19 Å